Protein AF-A0A8S3WTK2-F1 (afdb_monomer)

Foldseek 3Di:
DPPPDPPDDDDPLVVLLVVLLVVQVVVQVVVVHHPDDPLPVLVSSCNSRVHDSVVSVVCQCVPVNPVSVDRPPPPPPPPPPPDDDD

Sequence (86 aa):
MIKHTKKTVMGSQAWELVVRIRDYFERELQNNGPLLPLNRIVERVAEALDIGRNTVSRITREKIGQEGMSENKLSTFDTQQKNGPR

Nearest PDB structures (foldseek):
  2dmn-assembly1_A  TM=3.012E-01  e=7.858E-01  Homo sapiens
  1le8-assembly1_B  TM=3.519E-01  e=3.920E+00  Saccharomyces cerevisiae
  1yrn-assembly1_B  TM=3.411E-01  e=3.920E+00  Saccharomyces cerevisiae

Secondary structure (DSSP, 8-state):
-----------HHHHHHHHHHHHHHHHHHHTTS-SS-TT-HHHHHHHHHT--HHHHHHHHHHHT-GGGGS----------------

Mean predicted aligned error: 11.65 Å

Organism: Parnassius apollo (NCBI:txid110799)

Solvent-accessible surface area (backbone atoms only — not comparable to full-atom values): 5419 Å² total; per-residue (Å²): 132,87,80,78,74,80,80,80,81,73,55,70,70,60,51,51,46,52,51,37,41,50,54,42,51,53,51,18,58,75,63,78,41,75,88,55,64,84,51,44,52,57,59,48,51,17,68,24,60,74,46,60,52,68,57,46,52,50,50,38,43,76,75,62,30,73,71,63,68,53,63,60,76,77,74,75,73,76,80,76,79,76,74,79,80,135

Radius of gyration: 19.49 Å; Cα contacts (8 Å, |Δi|>4): 44; chains: 1; bounding box: 37×35×65 Å

Structure (mmCIF, N/CA/C/O backbone):
data_AF-A0A8S3WTK2-F1
#
_entry.id   AF-A0A8S3WTK2-F1
#
loop_
_atom_site.group_PDB
_atom_site.id
_atom_site.type_symbol
_atom_site.label_atom_id
_atom_site.label_alt_id
_atom_site.label_comp_id
_atom_site.label_asym_id
_atom_site.label_entity_id
_atom_site.label_seq_id
_atom_site.pdbx_PDB_ins_code
_atom_site.Cartn_x
_atom_site.Cartn_y
_atom_site.Cartn_z
_atom_site.occupancy
_atom_site.B_iso_or_equiv
_atom_site.auth_seq_id
_atom_site.auth_comp_id
_atom_site.auth_asym_id
_atom_site.auth_atom_id
_atom_site.pdbx_PDB_model_num
ATOM 1 N N . MET A 1 1 ? -14.551 30.785 -25.059 1.00 47.78 1 MET A N 1
ATOM 2 C CA . MET A 1 1 ? -13.546 29.777 -25.472 1.00 47.78 1 MET A CA 1
ATOM 3 C C . MET A 1 1 ? -13.642 28.584 -24.534 1.00 47.78 1 MET A C 1
ATOM 5 O O . MET A 1 1 ? -13.357 28.738 -23.353 1.00 47.78 1 MET A O 1
ATOM 9 N N . ILE A 1 2 ? -14.087 27.427 -25.027 1.00 58.03 2 ILE A N 1
ATOM 10 C CA . ILE A 1 2 ? -14.100 26.182 -24.248 1.00 58.03 2 ILE A CA 1
ATOM 11 C C . ILE A 1 2 ? -12.648 25.706 -24.157 1.00 58.03 2 ILE A C 1
ATOM 13 O O . ILE A 1 2 ? -12.026 25.386 -25.168 1.00 58.03 2 ILE A O 1
ATOM 17 N N . LYS A 1 3 ? -12.070 25.736 -22.953 1.00 58.44 3 LYS A N 1
ATOM 18 C CA . LYS A 1 3 ? -10.727 25.207 -22.707 1.00 58.44 3 LYS A CA 1
ATOM 19 C C . LYS A 1 3 ? -10.823 23.684 -22.735 1.00 58.44 3 LYS A C 1
ATOM 21 O O . LYS A 1 3 ? -11.196 23.075 -21.739 1.00 58.44 3 LYS A O 1
ATOM 26 N N . HIS A 1 4 ? -10.515 23.070 -23.873 1.00 63.03 4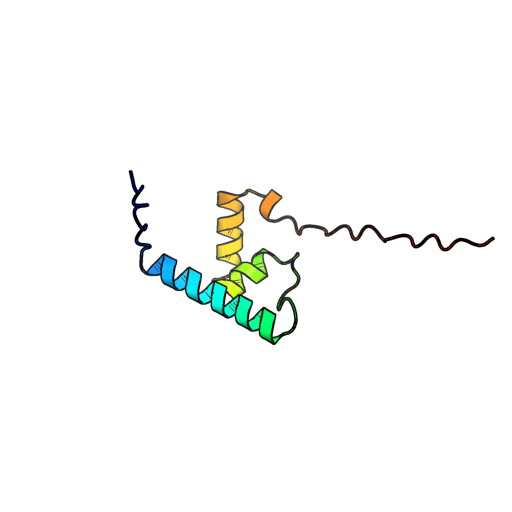 HIS A N 1
ATOM 27 C CA . HIS A 1 4 ? -10.309 21.628 -23.929 1.00 63.03 4 HIS A CA 1
ATOM 28 C C . HIS A 1 4 ? -9.074 21.296 -23.086 1.00 63.03 4 HIS A C 1
ATOM 30 O O . HIS A 1 4 ? -7.939 21.533 -23.500 1.00 63.03 4 HIS A O 1
ATOM 36 N N . THR A 1 5 ? -9.287 20.791 -21.873 1.00 66.94 5 THR A N 1
ATOM 37 C CA . THR A 1 5 ? -8.217 20.187 -21.085 1.00 66.94 5 THR A CA 1
ATOM 38 C C . THR A 1 5 ? -7.766 18.938 -21.834 1.00 66.94 5 THR A C 1
ATOM 40 O O . THR A 1 5 ? -8.542 18.006 -22.045 1.00 66.94 5 THR A O 1
ATOM 43 N N . LYS A 1 6 ? -6.520 18.937 -22.322 1.00 69.06 6 LYS A N 1
ATOM 44 C CA . 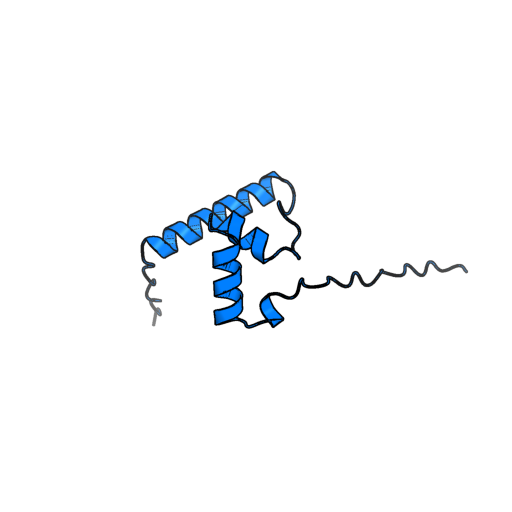LYS A 1 6 ? -5.928 17.744 -22.933 1.00 69.06 6 LYS A CA 1
ATOM 45 C C . LYS A 1 6 ? -5.995 16.624 -21.894 1.00 69.06 6 LYS A C 1
ATOM 47 O O . LYS A 1 6 ? -5.372 16.738 -20.842 1.00 69.06 6 LYS A O 1
ATOM 52 N N . LYS A 1 7 ? -6.767 15.567 -22.166 1.00 72.81 7 LYS A N 1
ATOM 53 C CA . LYS A 1 7 ? -6.738 14.350 -21.349 1.00 72.81 7 LYS A CA 1
ATOM 54 C C . LYS A 1 7 ? -5.334 13.764 -21.457 1.00 72.81 7 LYS A C 1
ATOM 56 O O . LYS A 1 7 ? -4.928 13.341 -22.537 1.00 72.81 7 LYS A O 1
ATOM 61 N N . THR A 1 8 ? -4.593 13.767 -20.355 1.00 76.94 8 THR A N 1
ATOM 62 C CA . THR A 1 8 ? -3.307 13.075 -20.274 1.00 76.94 8 THR A CA 1
ATOM 63 C C . THR A 1 8 ? -3.569 11.579 -20.390 1.00 76.94 8 THR A C 1
ATOM 65 O O . THR A 1 8 ? -4.232 10.995 -19.535 1.00 76.94 8 THR A O 1
ATOM 68 N N . VAL A 1 9 ? -3.078 10.958 -21.461 1.00 75.06 9 VAL A N 1
ATOM 69 C CA . VAL A 1 9 ? -3.099 9.501 -21.602 1.00 75.06 9 VAL A CA 1
ATOM 70 C C . VAL A 1 9 ? -2.001 8.947 -20.699 1.00 75.06 9 VAL A C 1
ATOM 72 O O . VAL A 1 9 ? -0.819 9.171 -20.945 1.00 75.06 9 VAL A O 1
ATOM 75 N N . MET A 1 10 ? -2.391 8.278 -19.616 1.00 79.25 10 MET A N 1
ATOM 76 C CA . MET A 1 10 ? -1.451 7.573 -18.744 1.00 79.25 10 MET A CA 1
ATOM 77 C C . MET A 1 10 ? -0.941 6.304 -19.441 1.00 79.25 10 MET A C 1
ATOM 79 O O . MET A 1 10 ? -1.709 5.622 -20.118 1.00 79.25 10 MET A O 1
ATOM 83 N N . GLY A 1 11 ? 0.344 5.982 -19.271 1.00 86.19 11 GLY A N 1
ATOM 84 C CA . GLY A 1 11 ? 0.916 4.717 -19.749 1.00 86.19 11 GLY A CA 1
ATOM 85 C C . GLY A 1 11 ? 0.340 3.504 -19.005 1.00 86.19 11 GLY A C 1
ATOM 86 O O . GLY A 1 11 ? -0.166 3.646 -17.891 1.00 86.19 11 GLY A O 1
ATOM 87 N N . SER A 1 12 ? 0.438 2.311 -19.600 1.00 87.69 12 SER A N 1
ATOM 88 C CA . SER A 1 12 ? -0.167 1.066 -19.084 1.00 87.69 12 SER A CA 1
ATOM 89 C C . SER A 1 12 ? 0.229 0.738 -17.640 1.00 87.69 12 SER A C 1
ATOM 91 O O . SER A 1 12 ? -0.628 0.419 -16.825 1.00 87.69 12 SER A O 1
ATOM 93 N N . GLN A 1 13 ? 1.502 0.915 -17.281 1.00 89.00 13 GLN A N 1
ATOM 94 C CA . GLN A 1 13 ? 1.980 0.666 -15.916 1.00 89.00 13 GLN A CA 1
ATOM 95 C C . GLN A 1 13 ? 1.318 1.589 -14.888 1.00 89.00 13 GLN A C 1
ATOM 97 O O . GLN A 1 13 ? 0.957 1.160 -13.798 1.00 89.00 13 GLN A O 1
ATOM 102 N N . ALA A 1 14 ? 1.127 2.863 -15.230 1.00 89.44 14 ALA A N 1
ATOM 103 C CA . ALA A 1 14 ? 0.487 3.807 -14.325 1.00 89.44 14 ALA A CA 1
ATOM 104 C C . ALA A 1 14 ? -1.008 3.488 -14.149 1.00 89.44 14 ALA A C 1
ATOM 106 O O . ALA A 1 14 ? -1.540 3.667 -13.057 1.00 89.44 14 ALA A O 1
ATOM 107 N N . TRP A 1 15 ? -1.666 2.971 -15.193 1.00 92.31 15 TRP A N 1
ATOM 108 C CA . TRP A 1 15 ? -3.031 2.447 -15.097 1.00 92.31 15 TRP A CA 1
ATOM 109 C C . TRP A 1 15 ? -3.129 1.262 -14.137 1.00 92.31 15 TRP A C 1
ATOM 111 O O . TRP A 1 15 ? -4.000 1.261 -13.271 1.00 92.31 15 TRP A O 1
ATOM 121 N N . GLU A 1 16 ? -2.222 0.290 -14.244 1.00 93.62 16 GLU A N 1
ATOM 122 C CA . GLU A 1 16 ? -2.197 -0.867 -13.340 1.00 93.62 16 GLU A CA 1
ATOM 123 C C . GLU A 1 16 ? -2.028 -0.447 -11.876 1.00 93.62 16 GLU A C 1
ATOM 125 O O . GLU A 1 16 ? -2.739 -0.949 -11.008 1.00 93.62 16 GLU A O 1
ATOM 130 N N . LEU A 1 17 ? -1.145 0.517 -11.596 1.00 94.12 17 LEU A N 1
ATOM 131 C CA . LEU A 1 17 ? -0.972 1.042 -10.238 1.00 94.12 17 LEU A CA 1
ATOM 132 C C . LEU A 1 17 ? -2.265 1.672 -9.703 1.00 94.12 17 LEU A C 1
ATOM 134 O O . LEU A 1 17 ? -2.626 1.435 -8.553 1.00 94.12 17 LEU A O 1
ATOM 138 N N . VAL A 1 18 ? -2.989 2.436 -10.529 1.00 94.75 18 VAL A N 1
ATOM 139 C CA . VAL A 1 18 ? -4.277 3.032 -10.131 1.00 94.75 18 VAL A CA 1
ATOM 140 C C . VAL A 1 18 ? -5.313 1.955 -9.812 1.00 94.75 18 VAL A C 1
ATOM 142 O O . VAL A 1 18 ? -6.024 2.085 -8.815 1.00 94.75 18 VAL A O 1
ATOM 145 N N . VAL A 1 19 ? -5.383 0.889 -10.615 1.00 96.12 19 VAL A N 1
ATOM 146 C CA . VAL A 1 19 ? -6.291 -0.242 -10.364 1.00 96.12 19 VAL A CA 1
ATOM 147 C C . VAL A 1 19 ? -5.975 -0.900 -9.019 1.00 96.12 19 VAL A C 1
ATOM 149 O O . VAL A 1 19 ? -6.869 -1.022 -8.188 1.00 96.12 19 VAL A O 1
ATOM 152 N N . ARG A 1 20 ? -4.704 -1.219 -8.739 1.00 97.06 20 ARG A N 1
ATOM 153 C CA . ARG A 1 20 ? -4.312 -1.861 -7.469 1.00 97.06 20 ARG A CA 1
ATOM 154 C C . ARG A 1 20 ? -4.628 -1.001 -6.242 1.00 97.06 20 ARG A C 1
ATOM 156 O O . ARG A 1 20 ? -5.145 -1.509 -5.249 1.00 97.06 20 ARG A O 1
ATOM 163 N N . ILE A 1 21 ? -4.390 0.312 -6.327 1.00 97.25 21 ILE A N 1
ATOM 164 C CA . ILE A 1 21 ? -4.750 1.253 -5.253 1.00 97.25 21 ILE A CA 1
ATOM 165 C C . ILE A 1 21 ? -6.263 1.245 -5.013 1.00 97.25 21 ILE A C 1
ATOM 167 O O . ILE A 1 21 ? -6.702 1.200 -3.862 1.00 97.25 21 ILE A O 1
ATOM 171 N N . ARG A 1 22 ? -7.060 1.300 -6.087 1.00 97.75 22 ARG A N 1
ATOM 172 C CA . ARG A 1 22 ? -8.523 1.264 -5.990 1.00 97.75 22 ARG A CA 1
ATOM 173 C C . ARG A 1 22 ? -8.981 -0.014 -5.295 1.00 97.75 22 ARG A C 1
ATOM 175 O O . ARG A 1 22 ? -9.736 0.080 -4.333 1.00 97.75 22 ARG A O 1
ATOM 182 N N . ASP A 1 23 ? -8.474 -1.165 -5.721 1.00 98.00 23 ASP A N 1
ATOM 183 C CA . ASP A 1 23 ? -8.833 -2.462 -5.144 1.00 98.00 23 ASP A CA 1
ATOM 184 C C . ASP A 1 23 ? -8.437 -2.546 -3.660 1.00 98.00 23 ASP A C 1
ATOM 186 O O . ASP A 1 23 ? -9.198 -3.044 -2.828 1.00 98.00 23 ASP A O 1
ATOM 190 N N . TYR A 1 24 ? -7.273 -2.005 -3.284 1.00 98.12 24 TYR A N 1
ATOM 191 C CA . TYR A 1 24 ? -6.866 -1.915 -1.882 1.00 98.12 24 TYR A CA 1
ATOM 192 C C . TYR A 1 24 ? -7.865 -1.099 -1.048 1.00 98.12 24 TYR A C 1
ATOM 194 O O . TYR A 1 24 ? -8.301 -1.578 -0.001 1.00 98.12 24 TYR A O 1
ATOM 202 N N . PHE A 1 25 ? -8.284 0.081 -1.515 1.00 97.19 25 PHE A N 1
ATOM 203 C CA . PHE A 1 25 ? -9.260 0.908 -0.795 1.00 97.19 25 PHE A CA 1
ATOM 204 C C . PHE A 1 25 ? -10.675 0.324 -0.786 1.00 97.19 25 PHE A C 1
ATOM 206 O O . PHE A 1 25 ? -11.384 0.485 0.206 1.00 97.19 25 PHE A O 1
ATOM 213 N N . GLU A 1 26 ? -11.085 -0.390 -1.835 1.00 98.31 26 GLU A N 1
ATOM 214 C CA . GLU A 1 26 ? -12.351 -1.134 -1.830 1.00 98.31 26 GLU A CA 1
ATOM 215 C C . GLU A 1 26 ? -12.352 -2.215 -0.745 1.00 98.31 26 GLU A C 1
ATOM 217 O O . GLU A 1 26 ? -13.352 -2.372 -0.043 1.00 98.31 26 GLU A O 1
ATOM 222 N N . ARG A 1 27 ? -11.221 -2.898 -0.529 1.00 97.50 27 ARG A N 1
ATOM 223 C CA . ARG A 1 27 ? -11.078 -3.831 0.597 1.00 97.50 27 ARG A CA 1
ATOM 224 C C . ARG A 1 27 ? -11.121 -3.122 1.954 1.00 97.50 27 ARG A C 1
ATOM 226 O O . ARG A 1 27 ? -11.740 -3.650 2.873 1.00 97.50 27 ARG A O 1
ATOM 233 N N . GLU A 1 28 ? -10.524 -1.934 2.098 1.00 97.12 28 GLU A N 1
ATOM 234 C CA . GLU A 1 28 ? -10.650 -1.145 3.343 1.00 97.12 28 GLU A CA 1
ATOM 235 C C . GLU A 1 28 ? -12.113 -0.757 3.615 1.00 97.12 28 GLU A C 1
ATOM 237 O O . GLU A 1 28 ? -12.595 -0.863 4.744 1.00 97.12 28 GLU A O 1
ATOM 242 N N . LEU A 1 29 ? -12.850 -0.365 2.572 1.00 96.31 29 LEU A N 1
ATOM 243 C CA . LEU A 1 29 ? -14.274 -0.053 2.677 1.00 96.31 29 LEU A CA 1
ATOM 244 C C . LEU A 1 29 ? -15.088 -1.276 3.119 1.00 96.31 29 LEU A C 1
ATOM 246 O O . LEU A 1 29 ? -15.891 -1.176 4.043 1.00 96.31 29 LEU A O 1
ATOM 250 N N . GLN A 1 30 ? -14.852 -2.435 2.498 1.00 97.38 30 GLN A N 1
ATOM 251 C CA . GLN A 1 30 ? -15.505 -3.698 2.865 1.00 97.38 30 GLN A CA 1
ATOM 252 C C . GLN A 1 30 ? -15.171 -4.139 4.298 1.00 97.38 30 GLN A C 1
ATOM 254 O O . GLN A 1 30 ? -15.991 -4.780 4.951 1.00 97.38 30 GLN A O 1
ATOM 259 N N . ASN A 1 31 ? -13.990 -3.773 4.800 1.00 95.62 31 ASN A N 1
ATOM 260 C CA . ASN A 1 31 ? -13.530 -4.080 6.151 1.00 95.62 31 ASN A CA 1
ATOM 261 C C . ASN A 1 31 ? -13.974 -3.043 7.209 1.00 95.62 31 ASN A C 1
ATOM 263 O O . ASN A 1 31 ? -13.542 -3.121 8.358 1.00 95.62 31 ASN A O 1
ATOM 267 N N . ASN A 1 32 ? -14.822 -2.065 6.854 1.00 95.81 32 ASN A N 1
ATOM 268 C CA . ASN A 1 32 ? -15.240 -0.954 7.726 1.00 95.81 32 ASN A CA 1
ATOM 269 C C . ASN A 1 32 ? -14.068 -0.161 8.333 1.00 95.81 32 ASN A C 1
ATOM 271 O O . ASN A 1 32 ? -14.167 0.375 9.440 1.00 95.81 32 ASN A O 1
ATOM 275 N N . GLY A 1 33 ? -12.946 -0.075 7.622 1.00 92.56 33 GLY A N 1
ATOM 276 C CA . GLY A 1 33 ? -11.774 0.613 8.133 1.00 92.56 33 GLY A CA 1
ATOM 277 C C . GLY A 1 33 ? -10.469 0.159 7.493 1.00 92.56 33 GLY A C 1
ATOM 278 O O . GLY A 1 33 ? -10.437 -0.749 6.661 1.00 92.56 33 GLY A O 1
ATOM 279 N N . PRO A 1 34 ? -9.361 0.800 7.886 1.00 95.44 34 PRO A N 1
ATOM 280 C CA . PRO A 1 34 ? -8.067 0.526 7.294 1.00 95.44 34 PRO A CA 1
ATOM 281 C C . PRO A 1 34 ? -7.627 -0.924 7.542 1.00 95.44 34 PRO A C 1
ATOM 283 O O . PRO A 1 34 ? -7.696 -1.408 8.670 1.00 95.44 34 PRO A O 1
ATOM 286 N N . LEU A 1 35 ? -7.123 -1.599 6.502 1.00 94.75 35 LEU A N 1
ATOM 287 C CA . LEU A 1 35 ? -6.5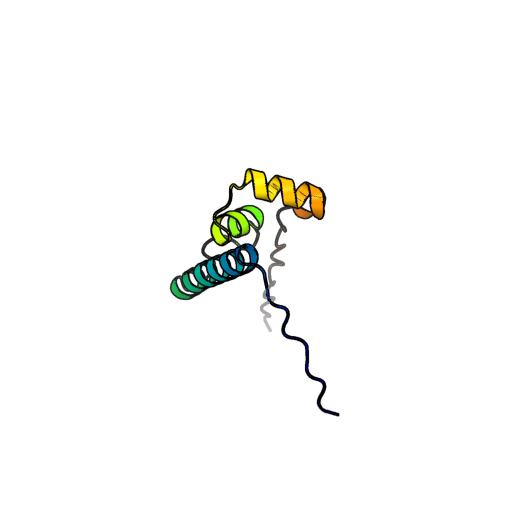85 -2.967 6.624 1.00 94.75 35 LEU A CA 1
ATOM 288 C C . LEU A 1 35 ? -5.295 -2.995 7.456 1.00 94.75 35 LEU A C 1
ATOM 290 O O . LEU A 1 35 ? -5.028 -3.936 8.198 1.00 94.75 35 LEU A O 1
ATOM 294 N N . LEU A 1 36 ? -4.498 -1.934 7.334 1.00 94.62 36 LEU A N 1
ATOM 295 C CA . LEU A 1 36 ? -3.275 -1.705 8.094 1.00 94.62 36 LEU A CA 1
ATOM 296 C C . LEU A 1 36 ? -3.331 -0.333 8.777 1.00 94.62 36 LEU A C 1
ATOM 298 O O . LEU A 1 36 ? -3.816 0.616 8.164 1.00 94.62 36 LEU A O 1
ATOM 302 N N . PRO A 1 37 ? -2.786 -0.164 9.993 1.00 94.75 37 PRO A N 1
ATOM 303 C CA . PRO A 1 37 ? -2.743 1.131 10.673 1.00 94.75 37 PRO A CA 1
ATOM 304 C C . PRO A 1 37 ? -2.182 2.265 9.800 1.00 94.75 37 PRO A C 1
ATOM 306 O O . PRO A 1 37 ? -1.194 2.077 9.093 1.00 94.75 37 PRO A O 1
ATOM 309 N N . LEU A 1 38 ? -2.777 3.462 9.870 1.00 90.62 38 LEU A N 1
ATOM 310 C CA . LEU A 1 38 ? -2.381 4.609 9.032 1.00 90.62 38 LEU A CA 1
ATOM 311 C C . LEU A 1 38 ? -0.925 5.055 9.241 1.00 90.62 38 LEU A C 1
ATOM 313 O O . LEU A 1 38 ? -0.321 5.617 8.332 1.00 90.62 38 LEU A O 1
ATOM 317 N N . ASN A 1 39 ? -0.347 4.784 10.413 1.00 89.94 39 ASN A N 1
ATOM 318 C CA . ASN A 1 39 ? 1.056 5.075 10.710 1.00 89.94 39 ASN A CA 1
ATOM 319 C C . ASN A 1 39 ? 2.041 4.089 10.053 1.00 89.94 39 ASN A C 1
ATOM 321 O O . ASN A 1 39 ? 3.228 4.395 9.967 1.00 89.94 39 ASN A O 1
ATOM 325 N N . ARG A 1 40 ? 1.568 2.941 9.548 1.00 91.56 40 ARG A N 1
ATOM 326 C CA . ARG A 1 40 ? 2.363 1.945 8.811 1.00 91.56 40 ARG A CA 1
ATOM 327 C C . ARG A 1 40 ? 2.365 2.237 7.311 1.00 91.56 40 ARG A C 1
ATOM 329 O O . ARG A 1 40 ? 1.870 1.458 6.498 1.00 91.56 40 ARG A O 1
ATOM 336 N N . ILE A 1 41 ? 2.861 3.421 6.950 1.00 91.81 41 ILE A N 1
ATOM 337 C CA . ILE A 1 41 ? 2.783 3.957 5.580 1.00 91.81 41 ILE A CA 1
ATOM 338 C C . ILE A 1 41 ? 3.489 3.029 4.582 1.00 91.81 41 ILE A C 1
ATOM 340 O O . ILE A 1 41 ? 2.942 2.746 3.518 1.00 91.81 41 ILE A O 1
ATOM 344 N N . VAL A 1 42 ? 4.677 2.521 4.927 1.00 93.94 42 VAL A N 1
ATOM 345 C CA . VAL A 1 42 ? 5.468 1.644 4.047 1.00 93.94 42 VAL A CA 1
ATOM 346 C C . VAL A 1 42 ? 4.729 0.339 3.767 1.00 93.94 42 VAL A C 1
ATOM 348 O O . VAL A 1 42 ? 4.645 -0.084 2.615 1.00 93.94 42 VAL A O 1
ATOM 351 N N . GLU A 1 43 ? 4.169 -0.286 4.800 1.00 95.12 43 GLU A N 1
ATOM 352 C CA . GLU A 1 43 ? 3.398 -1.520 4.679 1.00 95.12 43 GLU A CA 1
ATOM 353 C C . GLU A 1 43 ? 2.119 -1.296 3.871 1.00 95.12 43 GLU A C 1
ATOM 355 O O . GLU A 1 43 ? 1.815 -2.094 2.990 1.00 95.12 43 GLU A O 1
ATOM 360 N N . ARG A 1 44 ? 1.410 -0.185 4.109 1.00 96.44 44 ARG A N 1
ATOM 361 C CA . ARG A 1 44 ? 0.210 0.181 3.341 1.00 96.44 44 ARG A CA 1
ATOM 362 C C . ARG A 1 44 ? 0.514 0.337 1.856 1.00 96.44 44 ARG A C 1
ATOM 364 O O . ARG A 1 44 ? -0.224 -0.182 1.031 1.00 96.44 44 ARG A O 1
ATOM 371 N N . VAL A 1 45 ? 1.600 1.028 1.508 1.00 95.50 45 VAL A N 1
ATOM 372 C CA . VAL A 1 45 ? 2.005 1.223 0.105 1.00 95.50 45 VAL A CA 1
ATOM 373 C C . VAL A 1 45 ? 2.450 -0.094 -0.532 1.00 95.50 45 VAL A C 1
ATOM 375 O O . VAL A 1 45 ? 2.106 -0.354 -1.683 1.00 95.50 45 VAL A O 1
ATOM 378 N N . ALA A 1 46 ? 3.181 -0.932 0.207 1.00 96.62 46 ALA A N 1
ATOM 379 C CA . ALA A 1 46 ? 3.602 -2.249 -0.263 1.00 96.62 46 ALA A CA 1
ATOM 380 C C . ALA A 1 46 ? 2.399 -3.146 -0.596 1.00 96.62 46 ALA A C 1
ATOM 382 O O . ALA A 1 46 ? 2.344 -3.693 -1.695 1.00 96.62 46 ALA A O 1
ATOM 383 N N . GLU A 1 47 ? 1.411 -3.221 0.301 1.00 97.00 47 GLU A N 1
ATOM 384 C CA . GLU A 1 47 ? 0.176 -3.992 0.093 1.00 97.00 47 GLU A CA 1
ATOM 385 C C . GLU A 1 47 ? -0.737 -3.382 -0.982 1.00 97.00 47 GLU A C 1
ATOM 387 O O . GLU A 1 47 ? -1.382 -4.110 -1.734 1.00 97.00 47 GLU A O 1
ATOM 392 N N . ALA A 1 48 ? -0.810 -2.049 -1.077 1.00 97.19 48 ALA A N 1
ATOM 393 C CA . ALA A 1 48 ? -1.670 -1.374 -2.049 1.00 97.19 48 ALA A CA 1
ATOM 394 C C . ALA A 1 48 ? -1.154 -1.479 -3.487 1.00 97.19 48 ALA A C 1
ATOM 396 O O . ALA A 1 48 ? -1.948 -1.472 -4.422 1.00 97.19 48 ALA A O 1
ATOM 397 N N . LEU A 1 49 ? 0.166 -1.544 -3.675 1.00 96.19 49 LEU A N 1
ATOM 398 C CA . LEU A 1 49 ? 0.789 -1.619 -5.000 1.00 96.19 49 LEU A CA 1
ATOM 399 C C . LEU A 1 49 ? 1.268 -3.025 -5.369 1.00 96.19 49 LEU A C 1
ATOM 401 O O . LEU A 1 49 ? 1.691 -3.223 -6.511 1.00 96.19 49 LEU A O 1
ATOM 405 N N . ASP A 1 50 ? 1.181 -3.977 -4.438 1.00 94.62 50 ASP A N 1
ATOM 406 C CA . ASP A 1 50 ? 1.724 -5.332 -4.561 1.00 94.62 50 ASP A CA 1
ATOM 407 C C 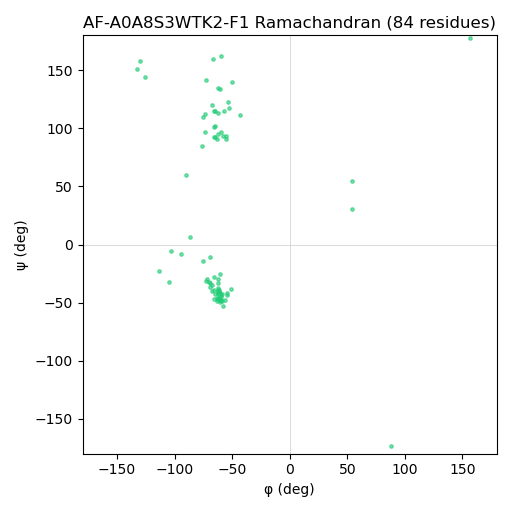. ASP A 1 50 ? 3.221 -5.312 -4.924 1.00 94.62 50 ASP A C 1
ATOM 409 O O . ASP A 1 50 ? 3.671 -5.820 -5.953 1.00 94.62 50 ASP A O 1
ATOM 413 N N . ILE A 1 51 ? 4.005 -4.606 -4.102 1.00 95.06 51 ILE A N 1
ATOM 414 C CA . ILE A 1 51 ? 5.456 -4.453 -4.270 1.00 95.06 51 ILE A CA 1
ATOM 415 C C . ILE A 1 51 ? 6.191 -4.697 -2.954 1.00 95.06 51 ILE A C 1
ATOM 417 O O . ILE A 1 51 ? 5.693 -4.429 -1.865 1.00 95.06 51 ILE A O 1
ATOM 421 N N . GLY A 1 52 ? 7.437 -5.167 -3.045 1.00 95.56 52 GLY A N 1
ATOM 422 C CA . GLY A 1 52 ? 8.235 -5.476 -1.861 1.00 95.56 52 GLY A CA 1
ATOM 423 C C . GLY A 1 52 ? 8.474 -4.257 -0.961 1.00 95.56 52 GLY A C 1
ATOM 424 O O . GLY A 1 52 ? 8.922 -3.207 -1.425 1.00 95.56 52 GLY A O 1
ATOM 425 N N . ARG A 1 53 ? 8.283 -4.424 0.355 1.00 95.38 53 ARG A N 1
ATOM 426 C CA . ARG A 1 53 ? 8.548 -3.384 1.372 1.00 95.38 53 ARG A CA 1
ATOM 427 C C . ARG A 1 53 ? 9.942 -2.766 1.251 1.00 95.38 53 ARG A C 1
ATOM 429 O O . ARG A 1 53 ? 10.087 -1.559 1.381 1.00 95.38 53 ARG A O 1
ATOM 436 N N . ASN A 1 54 ? 10.962 -3.566 0.935 1.00 95.12 54 ASN A N 1
ATOM 437 C CA . ASN A 1 54 ? 12.329 -3.072 0.730 1.00 95.12 54 ASN A CA 1
ATOM 438 C C . ASN A 1 54 ? 12.424 -2.087 -0.443 1.00 95.12 54 ASN A C 1
ATOM 440 O O . ASN A 1 54 ? 13.153 -1.100 -0.358 1.00 95.12 54 ASN A O 1
ATOM 444 N N . THR A 1 55 ? 11.674 -2.339 -1.517 1.00 95.06 55 THR A N 1
ATOM 445 C CA . THR A 1 55 ? 11.579 -1.447 -2.675 1.00 95.06 55 THR A CA 1
ATOM 446 C C . THR A 1 55 ? 10.909 -0.140 -2.280 1.00 95.06 55 THR A C 1
ATOM 448 O O . THR A 1 55 ? 11.462 0.920 -2.562 1.00 95.06 55 THR A O 1
ATOM 451 N N . VAL A 1 56 ? 9.785 -0.202 -1.558 1.00 94.25 56 VAL A N 1
ATOM 452 C CA . VAL A 1 56 ? 9.101 0.993 -1.035 1.00 94.25 56 VAL A CA 1
ATOM 453 C C . VAL A 1 56 ? 10.041 1.794 -0.141 1.00 94.25 56 VAL A C 1
ATOM 455 O O . VAL A 1 56 ? 10.289 2.960 -0.412 1.00 94.25 56 VAL A O 1
ATOM 458 N N . SER A 1 57 ? 10.655 1.155 0.854 1.00 92.75 57 SER A N 1
ATOM 459 C CA . SER A 1 57 ? 11.631 1.777 1.751 1.00 92.75 57 SER A CA 1
ATOM 460 C C . SER A 1 57 ? 12.783 2.433 0.994 1.00 92.75 57 SER A C 1
ATOM 462 O O . SER A 1 57 ? 13.192 3.548 1.318 1.00 92.75 57 SER A O 1
ATOM 464 N N . ARG A 1 58 ? 13.320 1.768 -0.033 1.00 93.44 58 ARG A N 1
ATOM 465 C CA . ARG A 1 58 ? 14.378 2.337 -0.869 1.00 93.44 58 ARG A CA 1
ATOM 466 C C . ARG A 1 58 ? 13.892 3.581 -1.616 1.00 93.44 58 ARG A C 1
ATOM 468 O O . ARG A 1 58 ? 14.569 4.601 -1.540 1.00 93.44 58 ARG A O 1
ATOM 475 N N . ILE A 1 59 ? 12.731 3.519 -2.268 1.00 91.62 59 ILE A N 1
ATOM 476 C CA . ILE A 1 59 ? 12.141 4.653 -2.998 1.00 91.62 59 ILE A CA 1
ATOM 477 C C . ILE A 1 59 ? 11.853 5.818 -2.046 1.00 91.62 59 ILE A C 1
ATOM 479 O O . ILE A 1 59 ? 12.240 6.948 -2.335 1.00 91.62 59 ILE A O 1
ATOM 483 N N . THR A 1 60 ? 11.229 5.551 -0.897 1.00 89.50 60 THR A N 1
ATOM 484 C CA . THR A 1 60 ? 10.936 6.552 0.136 1.00 89.50 60 THR A CA 1
ATOM 485 C C . THR A 1 60 ? 12.214 7.250 0.585 1.00 89.50 60 THR A C 1
ATOM 487 O O . THR A 1 60 ? 12.272 8.477 0.583 1.00 89.50 60 THR A O 1
ATOM 490 N N . ARG A 1 61 ? 13.279 6.494 0.879 1.00 88.38 61 ARG A N 1
ATOM 491 C CA . ARG A 1 61 ? 14.574 7.075 1.254 1.00 88.38 61 ARG A CA 1
ATOM 492 C C . ARG A 1 61 ? 15.177 7.921 0.132 1.00 88.38 61 ARG A C 1
ATOM 494 O O . ARG A 1 61 ? 15.705 8.989 0.411 1.00 88.38 61 ARG A O 1
ATOM 501 N N . GLU A 1 62 ? 15.113 7.451 -1.111 1.00 90.94 62 GLU A N 1
ATOM 502 C CA . GLU A 1 62 ? 15.688 8.149 -2.269 1.00 90.94 62 GLU A CA 1
ATOM 503 C C . GLU A 1 62 ? 14.907 9.414 -2.667 1.00 90.94 62 GLU A C 1
ATOM 505 O O . GLU A 1 62 ? 15.500 10.340 -3.217 1.00 90.94 62 GLU A O 1
ATOM 510 N N . LYS A 1 63 ? 13.590 9.469 -2.423 1.00 86.81 63 LYS A N 1
ATOM 511 C CA . LYS A 1 63 ? 12.722 10.573 -2.874 1.00 86.81 63 LYS A CA 1
ATOM 512 C C . LYS A 1 63 ? 12.295 11.542 -1.779 1.00 86.81 63 LYS A C 1
ATOM 514 O O . LYS A 1 63 ? 12.092 12.712 -2.080 1.00 86.81 63 LYS A O 1
ATOM 519 N N . ILE A 1 64 ? 12.134 11.060 -0.552 1.00 82.44 64 ILE A N 1
ATOM 520 C CA . ILE A 1 64 ? 11.608 11.832 0.585 1.00 82.44 64 ILE A CA 1
ATOM 521 C C . ILE A 1 64 ? 12.697 12.032 1.654 1.00 82.44 64 ILE A C 1
ATOM 523 O O . ILE A 1 64 ? 12.646 12.994 2.411 1.00 82.44 64 ILE A O 1
ATOM 527 N N . GLY A 1 65 ? 13.724 11.177 1.693 1.00 77.44 65 GLY A N 1
ATOM 528 C CA . GLY A 1 65 ? 14.779 11.219 2.711 1.00 77.44 65 GLY A CA 1
ATOM 529 C C . GLY A 1 65 ? 14.433 10.404 3.963 1.00 77.44 65 GLY A C 1
ATOM 530 O O . GLY A 1 65 ? 13.448 9.665 3.988 1.00 77.44 65 GLY A O 1
ATOM 531 N N . GLN A 1 66 ? 15.267 10.495 5.008 1.00 66.81 66 GLN A N 1
ATOM 532 C CA . GLN A 1 66 ? 15.072 9.724 6.250 1.00 66.81 66 GLN A CA 1
ATOM 533 C C . GLN A 1 66 ? 13.801 10.124 7.015 1.00 66.81 66 GLN A C 1
ATOM 535 O O . GLN A 1 66 ? 13.203 9.280 7.677 1.00 66.81 66 GLN A O 1
ATOM 540 N N . GLU A 1 67 ? 13.340 11.369 6.878 1.00 68.06 67 GLU A N 1
ATOM 541 C CA . GLU A 1 67 ? 12.108 11.852 7.519 1.00 68.06 67 GLU A CA 1
ATOM 542 C C . GLU A 1 67 ? 10.864 11.090 7.038 1.00 68.06 67 GLU A C 1
ATOM 544 O O . GLU A 1 67 ? 9.971 10.801 7.832 1.00 68.06 67 GLU A O 1
ATOM 549 N N . GLY A 1 68 ? 10.848 10.650 5.773 1.00 61.91 68 GLY A N 1
ATOM 550 C CA . GLY A 1 68 ? 9.771 9.831 5.207 1.00 61.91 68 GLY A CA 1
ATOM 551 C C . GLY A 1 68 ? 9.695 8.399 5.750 1.00 61.91 68 GLY A C 1
ATOM 552 O O . GLY A 1 68 ? 8.721 7.702 5.475 1.00 61.91 68 GLY A O 1
ATOM 553 N N . MET A 1 69 ? 10.707 7.947 6.500 1.00 63.78 69 MET A N 1
ATOM 554 C CA . MET A 1 69 ? 10.699 6.666 7.223 1.00 63.78 69 MET A CA 1
ATOM 555 C C . MET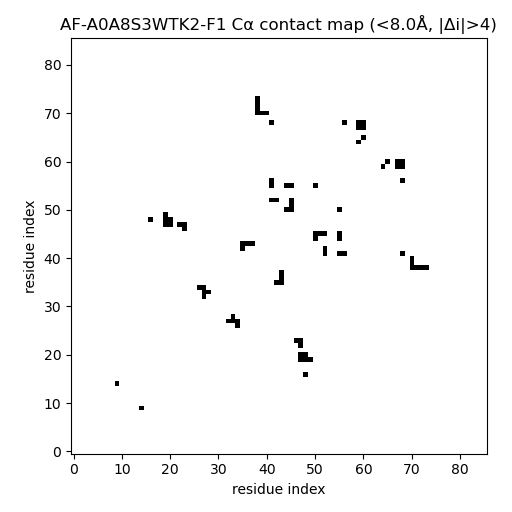 A 1 69 ? 10.259 6.800 8.680 1.00 63.78 69 MET A C 1
ATOM 557 O O . MET A 1 69 ? 10.090 5.779 9.346 1.00 63.78 69 MET A O 1
ATOM 561 N N . SER A 1 70 ? 10.103 8.022 9.196 1.00 60.12 70 SER A N 1
ATOM 562 C CA . SER A 1 70 ? 9.611 8.189 10.556 1.00 60.12 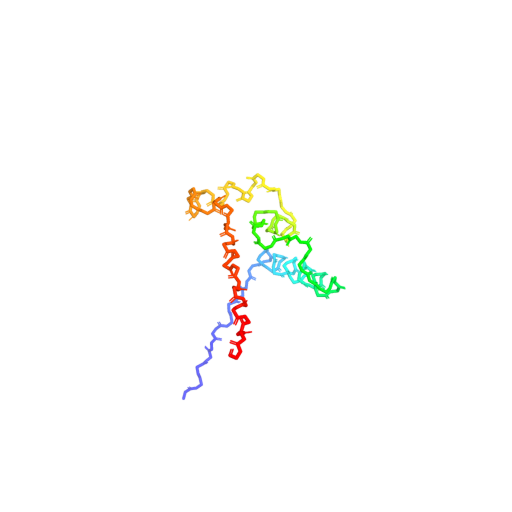70 SER A CA 1
ATOM 563 C C . SER A 1 70 ? 8.156 7.724 10.604 1.00 60.12 70 SER A C 1
ATOM 565 O O . SER A 1 70 ? 7.301 8.209 9.863 1.00 60.12 70 SER A O 1
ATOM 567 N N . GLU A 1 71 ? 7.877 6.723 11.442 1.00 57.56 71 GLU A N 1
ATOM 568 C CA . GLU A 1 71 ? 6.504 6.402 11.811 1.00 57.56 71 GLU A CA 1
ATOM 569 C C . GLU A 1 71 ? 5.892 7.706 12.309 1.00 57.56 71 GLU A C 1
ATOM 571 O O . GLU A 1 71 ? 6.384 8.272 13.289 1.00 57.56 71 GLU A O 1
ATOM 576 N N . ASN A 1 72 ? 4.860 8.204 11.625 1.00 53.12 72 ASN A N 1
ATOM 577 C CA . ASN A 1 72 ? 4.112 9.352 12.102 1.00 53.12 72 ASN A CA 1
ATOM 578 C C . ASN A 1 72 ? 3.548 8.928 13.464 1.00 53.12 72 ASN A C 1
ATOM 580 O O . ASN A 1 72 ? 2.577 8.166 13.532 1.00 53.12 72 ASN A O 1
ATOM 584 N N . LYS A 1 73 ? 4.240 9.306 14.548 1.00 47.25 73 LYS A N 1
ATOM 585 C CA . LYS A 1 73 ? 3.773 9.159 15.920 1.00 47.25 73 LYS A CA 1
ATOM 586 C C . LYS A 1 73 ? 2.542 10.041 15.955 1.00 47.25 73 LYS A C 1
ATOM 588 O O . LYS A 1 73 ? 2.646 11.242 16.170 1.00 47.25 73 LYS A O 1
ATOM 593 N N . LEU A 1 74 ? 1.394 9.445 15.648 1.00 43.53 74 LEU A N 1
ATOM 594 C CA . LEU A 1 74 ? 0.100 10.036 15.896 1.00 43.53 74 LEU A CA 1
ATOM 595 C C . LEU A 1 74 ? 0.098 10.290 17.401 1.00 43.53 74 LEU A C 1
ATOM 597 O O . LEU A 1 74 ? -0.130 9.375 18.191 1.00 43.53 74 LEU A O 1
ATOM 601 N N . SER A 1 75 ? 0.498 11.495 17.804 1.00 44.91 75 SER A N 1
ATOM 602 C CA . SER A 1 75 ? 0.311 11.968 19.157 1.00 44.91 75 SER A CA 1
ATOM 603 C C . SER A 1 75 ? -1.194 12.070 19.287 1.00 44.91 75 SER A C 1
ATOM 605 O O . SER A 1 75 ? -1.809 13.051 18.863 1.00 44.91 75 SER A O 1
ATOM 607 N N . THR A 1 76 ? -1.801 10.998 19.778 1.00 37.25 76 THR A N 1
ATOM 608 C CA . THR A 1 76 ? -3.116 11.050 20.381 1.00 37.25 76 THR A CA 1
ATOM 609 C C . THR A 1 76 ? -2.977 12.091 21.482 1.00 37.25 76 THR A C 1
ATOM 611 O O . THR A 1 76 ? -2.469 11.802 22.560 1.00 37.25 76 THR A O 1
ATOM 614 N N . PHE A 1 77 ? -3.296 13.349 21.184 1.00 42.06 77 PHE A N 1
ATOM 6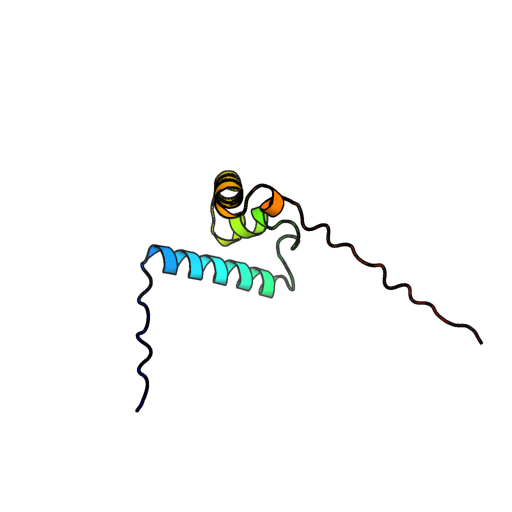15 C CA . PHE A 1 77 ? -3.579 14.297 22.239 1.00 42.06 77 PHE A CA 1
ATOM 616 C C . PHE A 1 77 ? -4.855 13.766 22.868 1.00 42.06 77 PHE A C 1
ATOM 618 O O . PHE A 1 77 ? -5.935 13.867 22.282 1.00 42.06 77 PHE A O 1
ATOM 625 N N . ASP A 1 78 ? -4.690 13.101 24.010 1.00 43.03 78 ASP A N 1
ATOM 626 C CA . ASP A 1 78 ? -5.771 12.740 24.906 1.00 43.03 78 ASP A CA 1
ATOM 627 C C . ASP A 1 78 ? -6.698 13.946 25.022 1.00 43.03 78 ASP A C 1
ATOM 629 O O . ASP A 1 78 ? -6.334 15.001 25.550 1.00 43.03 78 ASP A O 1
ATOM 633 N N . THR A 1 79 ? -7.903 13.805 24.475 1.00 43.19 79 THR A N 1
ATOM 634 C CA . THR A 1 79 ? -8.986 14.736 24.754 1.00 43.19 79 THR A CA 1
ATOM 635 C C . THR A 1 79 ? -9.281 14.573 26.235 1.00 43.19 79 THR A C 1
ATOM 637 O O . THR A 1 79 ? -10.034 13.684 26.632 1.00 43.19 79 THR A O 1
ATOM 640 N N . GLN A 1 80 ? -8.640 15.392 27.072 1.00 47.56 80 GLN A N 1
ATOM 641 C CA . GLN A 1 80 ? -9.035 15.537 28.461 1.00 47.56 80 GLN A CA 1
ATOM 642 C C . GLN A 1 80 ? -10.454 16.100 28.463 1.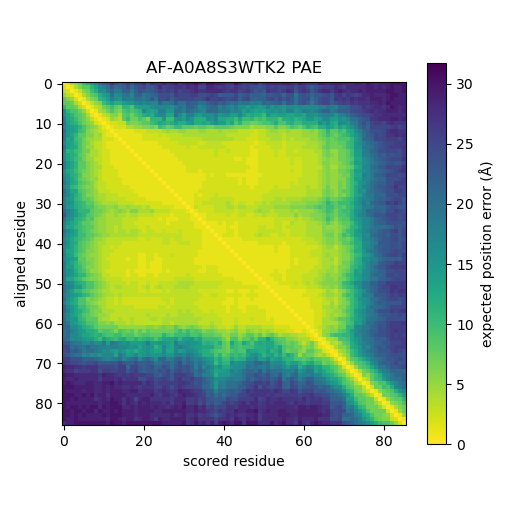00 47.56 80 GLN A C 1
ATOM 644 O O . GLN A 1 80 ? -10.674 17.308 28.381 1.00 47.56 80 GLN A O 1
ATOM 649 N N . GLN A 1 81 ? -11.422 15.189 28.555 1.00 46.66 81 GLN A N 1
ATOM 650 C CA . GLN A 1 81 ? -12.732 15.461 29.114 1.00 46.66 81 GLN A CA 1
ATOM 651 C C . GLN A 1 81 ? -12.514 16.026 30.521 1.00 46.66 81 GLN A C 1
ATOM 653 O O . GLN A 1 81 ? -12.430 15.289 31.502 1.00 46.66 81 GLN A O 1
ATOM 658 N N . LYS A 1 82 ? -12.413 17.351 30.636 1.00 43.72 82 LYS A N 1
ATOM 659 C CA . LYS A 1 82 ? -12.722 18.024 31.894 1.00 43.72 82 LYS A CA 1
ATOM 660 C C . LYS A 1 82 ? -14.236 18.061 32.015 1.00 43.7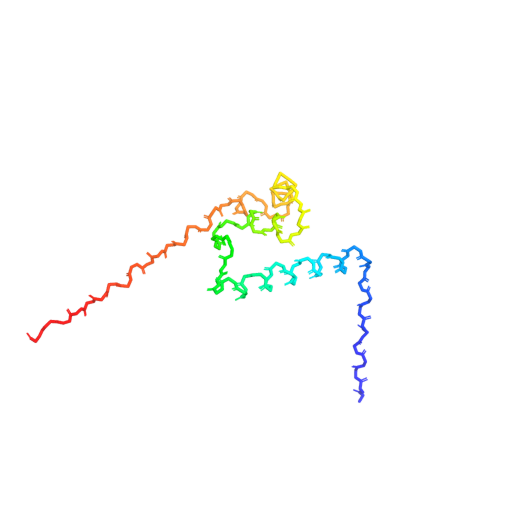2 82 LYS A C 1
ATOM 662 O O . LYS A 1 82 ? -14.890 19.027 31.638 1.00 43.72 82 LYS A O 1
ATOM 667 N N . ASN A 1 83 ? -14.771 16.958 32.529 1.00 43.69 83 ASN A N 1
ATOM 668 C CA . ASN A 1 83 ? -16.045 16.969 33.224 1.00 43.69 83 ASN A CA 1
ATOM 669 C C . ASN A 1 83 ? -15.954 18.033 34.324 1.00 43.69 83 ASN A C 1
ATOM 671 O O . ASN A 1 83 ? -15.054 17.986 35.165 1.00 43.69 83 ASN A O 1
ATOM 675 N N . GLY A 1 84 ? -16.865 19.004 34.292 1.00 42.91 84 GLY A N 1
ATOM 676 C CA . GLY A 1 84 ? -17.130 19.832 35.462 1.00 42.91 84 GLY A CA 1
ATOM 677 C C . GLY A 1 84 ? -17.599 18.963 36.633 1.00 42.91 84 GLY A C 1
ATOM 678 O O . GLY A 1 84 ? -18.079 17.842 36.444 1.00 42.91 84 GLY A O 1
ATOM 679 N N . PRO A 1 85 ? -17.528 19.511 37.846 1.00 56.50 85 PRO A N 1
ATOM 680 C CA . PRO A 1 85 ? -18.777 19.637 38.577 1.00 56.50 85 PRO A CA 1
ATOM 681 C C . PRO A 1 85 ? -18.986 21.048 39.136 1.00 56.50 85 PRO A C 1
ATOM 683 O O . PRO A 1 85 ? -18.053 21.836 39.257 1.00 56.50 85 PRO A O 1
ATOM 686 N N . ARG A 1 86 ? -20.275 21.300 39.380 1.00 45.66 86 ARG A N 1
ATOM 687 C CA . ARG A 1 86 ? -20.936 22.477 39.959 1.00 45.66 86 ARG A CA 1
ATOM 688 C C . ARG A 1 86 ? -20.170 23.201 41.059 1.00 45.66 86 ARG A C 1
ATOM 690 O O . ARG A 1 86 ? -19.617 22.501 41.933 1.00 45.66 86 ARG A O 1
#

pLDDT: mean 79.95, std 19.83, range [37.25, 98.31]